Protein AF-A0A0R3I2B9-F1 (afdb_monomer_lite)

Foldseek 3Di:
DDDPPDPPPPDPPPQDADPVRARWDWDWDWDDDLPVGDIFIAIETEGPVCVVVDDPQFDKDFDAPPWDWADDDPDVVSPDHIYIYRGPDIDTDGGNVVVVVVSVVVPPPPDDDDDDDD

Radius of gyration: 21.89 Å; chains: 1; bounding box: 49×33×92 Å

Structure (mmCIF, N/CA/C/O backbone):
data_AF-A0A0R3I2B9-F1
#
_entry.id   AF-A0A0R3I2B9-F1
#
loop_
_atom_site.group_PDB
_atom_site.id
_atom_site.type_symbol
_atom_site.label_atom_id
_atom_site.label_alt_id
_atom_site.label_comp_id
_atom_site.label_asym_id
_atom_site.label_entity_id
_atom_site.label_seq_id
_atom_site.pdbx_PDB_ins_code
_atom_site.Cartn_x
_atom_site.Cartn_y
_atom_site.Cartn_z
_atom_site.occupancy
_atom_site.B_iso_or_equiv
_atom_site.auth_seq_id
_atom_site.auth_comp_id
_atom_site.auth_asym_id
_atom_site.auth_atom_id
_atom_site.pdbx_PDB_model_num
ATOM 1 N N . MET A 1 1 ? 4.656 -0.881 50.183 1.00 39.50 1 MET A N 1
ATOM 2 C CA . MET A 1 1 ? 6.055 -1.033 49.738 1.00 39.50 1 MET A CA 1
ATOM 3 C C . MET A 1 1 ? 5.982 -1.844 48.462 1.00 39.50 1 MET A C 1
ATOM 5 O O . MET A 1 1 ? 5.804 -3.053 48.526 1.00 39.50 1 MET A O 1
ATOM 9 N N . ASP A 1 2 ? 5.930 -1.152 47.329 1.00 46.00 2 ASP A N 1
ATOM 10 C CA . ASP A 1 2 ? 5.808 -1.765 46.009 1.00 46.00 2 ASP A CA 1
ATOM 11 C C . ASP A 1 2 ? 7.196 -2.189 45.526 1.00 46.00 2 ASP A C 1
ATOM 13 O O . ASP A 1 2 ? 8.130 -1.390 45.532 1.00 46.00 2 ASP A O 1
ATOM 17 N N . ASP A 1 3 ? 7.330 -3.464 45.169 1.00 47.16 3 ASP A N 1
ATOM 18 C CA . ASP A 1 3 ? 8.551 -4.055 44.624 1.00 47.16 3 ASP A CA 1
ATOM 19 C C . ASP A 1 3 ? 8.808 -3.509 43.201 1.00 47.16 3 ASP A C 1
ATOM 21 O O . ASP A 1 3 ? 8.015 -3.785 42.291 1.00 47.16 3 ASP A O 1
ATOM 25 N N . PRO A 1 4 ? 9.900 -2.752 42.972 1.00 54.03 4 PRO A N 1
ATOM 26 C CA . PRO A 1 4 ? 10.230 -2.171 41.670 1.00 54.03 4 PRO A CA 1
ATOM 27 C C . PRO A 1 4 ? 10.715 -3.207 40.637 1.00 54.03 4 PRO A C 1
ATOM 29 O O . PRO A 1 4 ? 10.997 -2.842 39.496 1.00 54.03 4 PRO A O 1
ATOM 32 N N . SER A 1 5 ? 10.805 -4.491 41.002 1.00 50.50 5 SER A N 1
ATOM 33 C CA . SER A 1 5 ? 11.398 -5.554 40.177 1.00 50.50 5 SER A CA 1
ATOM 34 C C . SER A 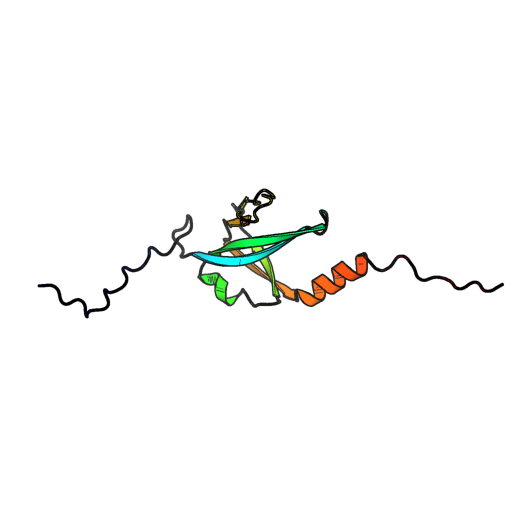1 5 ? 10.390 -6.314 39.314 1.00 50.50 5 SER A C 1
ATOM 36 O O . SER A 1 5 ? 10.784 -7.182 38.535 1.00 50.50 5 SER A O 1
ATOM 38 N N . ARG A 1 6 ? 9.086 -6.016 39.412 1.00 48.09 6 ARG A N 1
ATOM 39 C CA . ARG A 1 6 ? 8.088 -6.581 38.493 1.00 48.09 6 ARG A CA 1
ATOM 40 C C . ARG A 1 6 ? 8.037 -5.740 37.218 1.00 48.09 6 ARG A C 1
ATOM 42 O O . ARG A 1 6 ? 7.583 -4.598 37.282 1.00 48.09 6 ARG A O 1
ATOM 49 N N . PRO A 1 7 ? 8.402 -6.290 36.042 1.00 46.56 7 PRO A N 1
ATOM 50 C CA . PRO A 1 7 ? 8.105 -5.637 34.779 1.00 46.56 7 PRO A CA 1
ATOM 51 C C . PRO A 1 7 ? 6.587 -5.499 34.705 1.00 46.56 7 PRO A C 1
ATOM 53 O O . PRO A 1 7 ? 5.864 -6.495 34.598 1.00 46.56 7 PRO A O 1
ATOM 56 N N . GLY A 1 8 ? 6.091 -4.268 34.842 1.00 45.59 8 GLY A N 1
ATOM 57 C CA . GLY A 1 8 ? 4.675 -3.978 34.696 1.00 45.59 8 GLY A CA 1
ATOM 58 C C . GLY A 1 8 ? 4.214 -4.567 33.371 1.00 45.59 8 GLY A C 1
ATOM 59 O O . GLY A 1 8 ? 4.800 -4.272 32.327 1.00 45.59 8 GLY A O 1
ATOM 60 N N . LYS A 1 9 ? 3.203 -5.445 33.409 1.00 46.31 9 LYS A N 1
ATOM 61 C CA . LYS A 1 9 ? 2.555 -5.930 32.191 1.00 46.31 9 LYS A CA 1
ATOM 62 C C . LYS A 1 9 ? 2.184 -4.689 31.393 1.00 46.31 9 LYS A C 1
ATOM 64 O O . LYS A 1 9 ? 1.356 -3.899 31.848 1.00 46.31 9 LYS A O 1
ATOM 69 N N . ARG A 1 10 ? 2.854 -4.478 30.255 1.00 44.50 10 ARG A N 1
ATOM 70 C CA . ARG A 1 10 ? 2.521 -3.403 29.324 1.00 44.50 10 ARG A CA 1
ATOM 71 C C . ARG A 1 10 ? 1.012 -3.482 29.126 1.00 44.50 10 ARG A C 1
ATOM 73 O O . ARG A 1 10 ? 0.521 -4.525 28.692 1.00 44.50 10 ARG A O 1
ATOM 80 N N . LYS A 1 11 ? 0.282 -2.427 29.516 1.00 47.56 11 LYS A N 1
ATOM 81 C CA . LYS A 1 11 ? -1.132 -2.289 29.148 1.00 47.56 11 LYS A CA 1
ATOM 82 C C . LYS A 1 11 ? -1.198 -2.608 27.652 1.00 47.56 11 LYS A C 1
ATOM 84 O O . LYS A 1 11 ? -0.339 -2.076 26.941 1.00 47.56 11 LYS A O 1
ATOM 89 N N . PRO A 1 12 ? -2.100 -3.489 27.179 1.00 45.91 12 PRO A N 1
ATOM 90 C CA . PRO A 1 12 ? -2.245 -3.723 25.752 1.00 45.91 12 PRO A CA 1
ATOM 91 C C . PRO A 1 12 ? -2.466 -2.353 25.126 1.00 45.91 12 PRO A C 1
ATOM 93 O O . PRO A 1 12 ? -3.482 -1.712 25.395 1.00 45.91 12 PRO A O 1
ATOM 96 N N . GLY A 1 13 ? -1.447 -1.839 24.433 1.00 47.34 13 GLY A N 1
ATOM 97 C CA . GLY A 1 13 ? -1.547 -0.560 23.755 1.00 47.34 13 GLY A CA 1
ATOM 98 C C . GLY A 1 13 ? -2.770 -0.657 22.865 1.00 47.34 13 GLY A C 1
ATOM 99 O O . GLY A 1 13 ? -2.938 -1.679 22.198 1.00 47.34 13 GLY A O 1
ATOM 100 N N . LEU A 1 14 ? -3.648 0.342 22.943 1.00 47.28 14 LEU A N 1
ATOM 101 C CA . LEU A 1 14 ? -4.831 0.450 22.104 1.00 47.28 14 LEU A CA 1
ATOM 102 C C . LEU A 1 14 ? -4.387 0.174 20.662 1.00 47.28 14 LEU A C 1
ATOM 104 O O . LEU A 1 14 ? -3.687 0.997 20.071 1.00 47.28 14 LEU A O 1
ATOM 108 N N . ARG A 1 15 ? -4.686 -1.021 20.134 1.00 61.47 15 ARG A N 1
ATOM 109 C CA . ARG A 1 15 ? -4.398 -1.327 18.733 1.00 61.47 15 ARG A CA 1
ATOM 110 C C . ARG A 1 15 ? -5.211 -0.309 17.945 1.00 61.47 15 ARG A C 1
ATOM 112 O O . ARG A 1 15 ? -6.425 -0.240 18.139 1.00 61.47 15 ARG A O 1
ATOM 119 N N . ARG A 1 16 ? -4.545 0.539 17.152 1.00 77.44 16 ARG A N 1
ATOM 120 C CA . ARG A 1 16 ? -5.264 1.472 16.280 1.00 77.44 16 ARG A CA 1
ATOM 121 C C . ARG A 1 16 ? -6.173 0.626 15.395 1.00 77.44 16 ARG A C 1
ATOM 123 O O . ARG A 1 16 ? -5.757 -0.430 14.921 1.00 77.44 16 ARG A O 1
ATOM 130 N N . THR A 1 17 ? -7.413 1.061 15.252 1.00 80.44 17 THR A N 1
ATOM 131 C CA . THR A 1 17 ? -8.424 0.390 14.441 1.00 80.44 17 THR A CA 1
ATOM 132 C C . THR A 1 17 ? -8.949 1.357 13.391 1.00 80.44 17 THR A C 1
ATOM 134 O O . THR A 1 17 ? -8.903 2.573 13.596 1.00 80.44 17 THR A O 1
ATOM 137 N N . ASP A 1 18 ? -9.374 0.831 12.248 1.00 78.62 18 ASP A N 1
ATOM 138 C CA . ASP A 1 18 ? -10.061 1.617 11.226 1.00 78.62 18 ASP A CA 1
ATOM 139 C C . ASP A 1 18 ? -11.519 1.923 11.626 1.00 78.62 18 ASP A C 1
ATOM 141 O O . ASP A 1 18 ? -11.983 1.575 12.716 1.00 78.62 18 ASP A O 1
ATOM 145 N N . ALA A 1 19 ? -12.264 2.577 10.731 1.00 75.75 19 ALA A N 1
ATOM 146 C CA . ALA A 1 19 ? -13.677 2.893 10.945 1.00 75.75 19 ALA A CA 1
ATOM 147 C C . ALA A 1 19 ? -14.576 1.645 11.078 1.00 75.75 19 ALA A C 1
ATOM 149 O O . ALA A 1 19 ? -15.665 1.739 11.642 1.00 75.75 19 ALA A O 1
ATOM 150 N N . ALA A 1 20 ? -14.124 0.484 10.594 1.00 78.06 20 ALA A N 1
ATOM 151 C CA . ALA A 1 20 ? -14.806 -0.803 10.719 1.00 78.06 20 ALA A CA 1
ATOM 152 C C . ALA A 1 20 ? -14.374 -1.589 11.976 1.00 78.06 20 ALA A C 1
ATOM 154 O O . ALA A 1 20 ? -14.869 -2.692 12.215 1.00 78.06 20 ALA A O 1
ATOM 155 N N . GLY A 1 21 ? -13.471 -1.039 12.794 1.00 82.00 21 GLY A N 1
ATOM 156 C CA . GLY A 1 21 ? -12.944 -1.688 13.992 1.00 82.00 21 GLY A CA 1
ATOM 157 C C . GLY A 1 21 ? -11.852 -2.727 13.718 1.00 82.00 21 GLY A C 1
ATOM 158 O O . GLY A 1 21 ? -11.454 -3.438 14.645 1.00 82.00 21 GLY A O 1
ATOM 159 N N . GLN A 1 22 ? -11.346 -2.837 12.487 1.00 83.94 22 GLN A N 1
ATOM 160 C CA . GLN A 1 22 ? -10.254 -3.753 12.162 1.00 83.94 22 GLN A CA 1
ATOM 161 C C . GLN A 1 22 ? -8.915 -3.189 12.638 1.00 83.94 22 GLN A C 1
ATOM 163 O O . GLN A 1 22 ? -8.670 -1.993 12.479 1.00 83.94 22 GLN A O 1
ATOM 168 N N . PRO A 1 23 ? -8.020 -4.017 13.209 1.00 90.06 23 PRO A N 1
ATOM 169 C CA . PRO A 1 23 ? -6.678 -3.579 13.565 1.00 90.06 23 PRO A CA 1
ATOM 170 C C . PRO A 1 23 ? -5.932 -3.042 12.343 1.00 90.06 23 PRO A C 1
ATOM 172 O O . PRO A 1 23 ? -5.887 -3.702 11.307 1.00 90.06 23 PRO A O 1
ATOM 175 N N . ILE A 1 24 ? -5.311 -1.874 12.489 1.00 89.94 24 ILE A N 1
ATOM 176 C CA . ILE A 1 24 ? -4.452 -1.272 11.471 1.00 89.94 24 ILE A CA 1
ATOM 177 C C . ILE A 1 24 ? -3.005 -1.211 11.943 1.00 89.94 24 ILE A C 1
ATOM 179 O O . ILE A 1 24 ? -2.712 -1.038 13.132 1.00 89.94 24 ILE A O 1
ATOM 183 N N . VAL A 1 25 ? -2.096 -1.293 10.981 1.00 90.19 25 VAL A N 1
ATOM 184 C CA . VAL A 1 25 ? -0.665 -1.075 11.162 1.00 90.19 25 VAL A CA 1
ATOM 185 C C . VAL A 1 25 ? -0.182 0.081 10.300 1.00 90.19 25 VAL A C 1
ATOM 187 O O . VAL A 1 25 ? -0.718 0.351 9.227 1.00 90.19 25 VAL A O 1
ATOM 190 N N . GLU A 1 26 ? 0.856 0.766 10.770 1.00 89.50 26 GLU A N 1
ATOM 191 C CA . GLU A 1 26 ? 1.565 1.760 9.969 1.00 89.50 26 GLU A CA 1
ATOM 192 C C . GLU A 1 26 ? 2.717 1.092 9.224 1.00 89.50 26 GLU A C 1
ATOM 194 O O . GLU A 1 26 ? 3.635 0.554 9.847 1.00 89.50 26 GLU A O 1
ATOM 199 N N . VAL A 1 27 ? 2.699 1.174 7.896 1.00 88.19 27 VAL A N 1
ATOM 200 C CA . VAL A 1 27 ? 3.763 0.645 7.039 1.00 88.19 27 VAL A CA 1
ATOM 201 C C . VAL A 1 27 ? 4.467 1.800 6.327 1.00 88.19 27 VAL A C 1
ATOM 203 O O . VAL A 1 27 ? 3.794 2.653 5.743 1.00 88.19 27 VAL A O 1
ATOM 206 N N . PRO A 1 28 ? 5.811 1.876 6.365 1.00 86.62 28 PRO A N 1
ATOM 207 C CA . PRO A 1 28 ? 6.544 2.863 5.586 1.00 86.62 28 PRO A CA 1
ATOM 208 C C . PRO A 1 28 ? 6.415 2.550 4.093 1.00 86.62 28 PRO A C 1
ATOM 210 O O . PRO A 1 28 ? 6.671 1.429 3.660 1.00 86.62 28 PRO A O 1
ATOM 213 N N . ILE A 1 29 ? 6.054 3.558 3.306 1.00 83.88 29 ILE A N 1
ATOM 214 C CA . ILE A 1 29 ? 5.951 3.462 1.849 1.00 83.88 29 ILE A CA 1
ATOM 215 C C . ILE A 1 29 ? 6.653 4.653 1.189 1.00 83.88 29 ILE A C 1
ATOM 217 O O . ILE A 1 29 ? 6.919 5.681 1.819 1.00 83.88 29 ILE A O 1
ATOM 221 N N . THR A 1 30 ? 6.928 4.523 -0.104 1.00 82.31 30 THR A N 1
ATOM 222 C CA . THR A 1 30 ? 7.423 5.623 -0.936 1.00 82.31 30 THR A CA 1
ATOM 223 C C . THR A 1 30 ? 6.341 5.990 -1.937 1.00 82.31 30 THR A C 1
ATOM 225 O O . THR A 1 30 ? 5.892 5.137 -2.698 1.00 82.31 30 THR A O 1
ATOM 228 N N . LEU A 1 31 ? 5.940 7.260 -1.953 1.00 79.38 31 LEU A N 1
ATOM 229 C CA . LEU A 1 31 ? 5.094 7.805 -3.011 1.00 79.38 31 LEU A CA 1
ATOM 230 C C . LEU A 1 31 ? 5.992 8.375 -4.104 1.00 79.38 31 LEU A C 1
ATOM 232 O O . LEU A 1 31 ? 6.957 9.079 -3.807 1.00 79.38 31 LEU A O 1
ATOM 236 N N . SER A 1 32 ? 5.669 8.084 -5.360 1.00 75.75 32 SER A N 1
ATOM 237 C CA . SER A 1 32 ? 6.343 8.650 -6.524 1.00 75.75 32 SER A CA 1
ATOM 238 C C . SER A 1 32 ? 5.305 9.212 -7.485 1.00 75.75 32 SER A C 1
ATOM 240 O O . SER A 1 32 ? 4.322 8.540 -7.792 1.00 75.75 32 SER A O 1
ATOM 242 N N . SER A 1 33 ? 5.524 10.440 -7.955 1.00 71.94 33 SER A N 1
ATOM 243 C CA . SER A 1 33 ? 4.759 11.024 -9.053 1.00 71.94 33 SER A CA 1
ATOM 244 C C . SER A 1 33 ? 5.664 11.149 -10.276 1.00 71.94 33 SER A C 1
ATOM 246 O O . SER A 1 33 ? 6.504 12.050 -10.308 1.00 71.94 33 SER A O 1
ATOM 248 N N . PRO A 1 34 ? 5.514 10.286 -11.295 1.00 67.94 34 PRO A N 1
ATOM 249 C CA . PRO A 1 34 ? 6.320 10.381 -12.510 1.00 67.94 34 PRO A CA 1
ATOM 250 C C . PRO A 1 34 ? 5.990 11.638 -13.326 1.00 67.94 34 PRO A C 1
ATOM 252 O O . PRO A 1 34 ? 6.859 12.169 -14.004 1.00 67.94 34 PRO A O 1
ATOM 255 N N . ILE A 1 35 ? 4.758 12.150 -13.222 1.00 73.69 35 ILE A N 1
ATOM 256 C CA . ILE A 1 35 ? 4.319 13.367 -13.924 1.00 73.69 35 ILE A CA 1
ATOM 257 C C . ILE A 1 35 ? 4.966 14.611 -13.311 1.00 73.69 35 ILE A C 1
ATOM 259 O O . ILE A 1 35 ? 5.378 15.518 -14.026 1.00 73.69 35 ILE A O 1
ATOM 263 N N . LEU A 1 36 ? 5.055 14.656 -11.980 1.00 73.50 36 LEU A N 1
ATOM 264 C CA . LEU A 1 36 ? 5.602 15.801 -11.251 1.00 73.50 36 LEU A CA 1
ATOM 265 C C . LEU A 1 36 ? 7.087 15.628 -10.890 1.00 73.50 36 LEU A C 1
ATOM 267 O O . LEU A 1 36 ? 7.675 16.525 -10.295 1.00 73.50 36 LEU A O 1
ATOM 271 N N . GLY A 1 37 ? 7.686 14.481 -11.220 1.00 73.25 37 GLY A N 1
ATOM 272 C CA . GLY A 1 37 ? 9.108 14.201 -11.030 1.00 73.25 37 GLY A CA 1
ATOM 273 C C . GLY A 1 37 ? 9.576 14.149 -9.573 1.00 73.25 37 GLY A C 1
ATOM 274 O O . GLY A 1 37 ? 10.746 14.420 -9.316 1.00 73.25 37 GLY A O 1
ATOM 275 N N . TRP A 1 38 ? 8.703 13.824 -8.613 1.00 72.75 38 TRP A N 1
ATOM 276 C CA . TRP A 1 38 ? 9.069 13.782 -7.191 1.00 72.75 38 TRP A CA 1
ATOM 277 C C . TRP A 1 38 ? 8.832 12.420 -6.542 1.00 72.75 38 TRP A C 1
ATOM 279 O O . TRP A 1 38 ? 7.989 11.623 -6.961 1.00 72.75 38 TRP A O 1
ATOM 289 N N . THR A 1 39 ? 9.579 12.184 -5.465 1.00 77.31 39 THR A N 1
ATOM 290 C CA . THR A 1 39 ? 9.414 11.050 -4.553 1.00 77.31 39 THR A CA 1
ATOM 291 C C . THR A 1 39 ? 9.370 11.551 -3.118 1.00 77.31 39 THR A C 1
ATOM 293 O O . THR A 1 39 ? 10.213 12.365 -2.740 1.00 77.31 39 THR A O 1
ATOM 296 N N . ALA A 1 40 ? 8.435 11.059 -2.307 1.00 77.31 40 ALA A N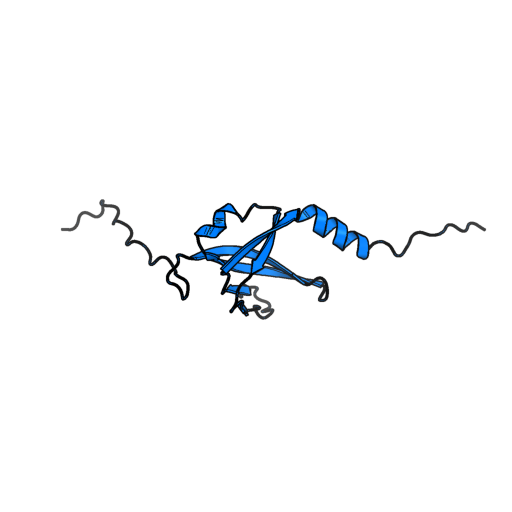 1
ATOM 297 C CA . ALA A 1 40 ? 8.353 11.409 -0.892 1.00 77.31 40 ALA A CA 1
ATOM 298 C C . ALA A 1 40 ? 8.214 10.169 -0.014 1.00 77.31 40 ALA A C 1
ATOM 300 O O . ALA A 1 40 ? 7.578 9.176 -0.382 1.00 77.31 40 ALA A O 1
ATOM 301 N N . ARG A 1 41 ? 8.785 10.265 1.189 1.00 82.19 41 ARG A N 1
ATOM 302 C CA . ARG A 1 41 ? 8.531 9.297 2.252 1.00 82.19 41 ARG A CA 1
ATOM 303 C C . ARG A 1 41 ? 7.102 9.465 2.741 1.00 82.19 41 ARG A C 1
ATOM 305 O O . ARG A 1 41 ? 6.644 10.583 2.989 1.00 82.19 41 ARG A O 1
ATOM 312 N N . ALA A 1 42 ? 6.428 8.344 2.913 1.00 85.50 42 ALA A N 1
ATOM 313 C CA . ALA A 1 42 ? 5.072 8.306 3.404 1.00 85.50 42 ALA A CA 1
ATOM 314 C C . ALA A 1 42 ? 4.869 7.111 4.337 1.00 85.50 42 ALA A C 1
ATOM 316 O O . ALA A 1 42 ? 5.721 6.228 4.475 1.00 85.50 42 ALA A O 1
ATOM 317 N N . LYS A 1 43 ? 3.719 7.094 4.995 1.00 89.12 43 LYS A N 1
ATOM 318 C CA . LYS A 1 43 ? 3.224 5.944 5.744 1.00 89.12 43 LYS A CA 1
ATOM 319 C C . LYS A 1 43 ? 1.836 5.587 5.246 1.00 89.12 43 LYS A C 1
ATOM 321 O O . LYS A 1 43 ? 1.048 6.484 4.958 1.00 89.12 43 LYS A O 1
ATOM 326 N N . ALA A 1 44 ? 1.531 4.302 5.192 1.00 89.81 44 ALA A N 1
ATOM 327 C CA . ALA A 1 44 ? 0.190 3.804 4.942 1.00 89.81 44 ALA A CA 1
ATOM 328 C C . ALA A 1 44 ? -0.375 3.169 6.212 1.00 89.81 44 ALA A C 1
ATOM 330 O O . ALA A 1 44 ? 0.314 2.395 6.875 1.00 89.81 44 ALA A O 1
ATOM 331 N N . GLU A 1 45 ? -1.617 3.506 6.544 1.00 91.75 45 GLU A N 1
ATOM 332 C CA . GLU A 1 45 ? -2.411 2.805 7.551 1.00 91.75 45 GLU A CA 1
ATOM 333 C C . GLU A 1 45 ? -3.153 1.662 6.851 1.00 91.75 45 GLU A C 1
ATOM 335 O O . GLU A 1 45 ? -4.074 1.904 6.069 1.00 91.75 45 GLU A O 1
ATOM 340 N N . ILE A 1 46 ? -2.699 0.430 7.087 1.00 90.38 46 ILE A N 1
ATOM 341 C CA . ILE A 1 46 ? -3.151 -0.772 6.374 1.00 90.38 46 ILE A CA 1
ATOM 342 C C . ILE A 1 46 ? -3.786 -1.737 7.379 1.00 90.38 46 ILE A C 1
ATOM 344 O O . ILE A 1 46 ? -3.206 -1.939 8.451 1.00 90.38 46 ILE A O 1
ATOM 348 N N . PRO A 1 47 ? -4.939 -2.356 7.068 1.00 91.25 47 PRO A N 1
ATOM 349 C CA . PRO A 1 47 ? -5.485 -3.427 7.893 1.00 91.25 47 PRO A CA 1
ATOM 350 C C . PRO A 1 47 ? -4.477 -4.568 8.084 1.00 91.25 47 PRO A C 1
ATOM 352 O O . PRO A 1 47 ? -3.846 -5.022 7.129 1.00 91.25 47 PRO A O 1
ATOM 355 N N . ASP A 1 48 ? -4.354 -5.060 9.318 1.00 89.94 48 ASP A N 1
ATOM 356 C CA . ASP A 1 48 ? -3.383 -6.090 9.739 1.00 89.94 48 ASP A CA 1
ATOM 357 C C . ASP A 1 48 ? -3.477 -7.364 8.871 1.00 89.94 48 ASP A C 1
ATOM 359 O O . ASP A 1 48 ? -2.481 -8.032 8.604 1.00 89.94 48 ASP A O 1
ATOM 363 N N . ALA A 1 49 ? -4.675 -7.647 8.343 1.00 89.69 49 ALA A N 1
ATOM 364 C CA . ALA A 1 49 ? -4.949 -8.765 7.442 1.00 89.69 49 ALA A CA 1
ATOM 365 C C . ALA A 1 49 ? -4.122 -8.749 6.142 1.00 89.69 49 ALA A C 1
ATOM 367 O O . ALA A 1 49 ? -3.853 -9.818 5.601 1.00 89.69 49 ALA A O 1
ATOM 368 N N . PHE A 1 50 ? -3.697 -7.575 5.663 1.00 90.19 50 PHE A N 1
ATOM 369 C CA . PHE A 1 50 ? -2.982 -7.426 4.389 1.00 90.19 50 PHE A CA 1
ATOM 370 C C . PHE A 1 50 ? -1.461 -7.306 4.538 1.00 90.19 50 PHE A C 1
ATOM 372 O O . PHE A 1 50 ? -0.753 -7.143 3.547 1.00 90.19 50 PHE A O 1
ATOM 379 N N . ILE A 1 51 ? -0.909 -7.374 5.756 1.00 87.75 51 ILE A N 1
ATOM 380 C CA . ILE A 1 51 ? 0.545 -7.221 5.955 1.00 87.75 51 ILE A CA 1
ATOM 381 C C . ILE A 1 51 ? 1.331 -8.297 5.209 1.00 87.75 51 ILE A C 1
ATOM 383 O O . ILE A 1 51 ? 2.396 -8.010 4.669 1.00 87.75 51 ILE A O 1
ATOM 387 N N . ALA A 1 52 ? 0.811 -9.526 5.166 1.00 87.00 52 ALA A N 1
ATOM 388 C CA . ALA A 1 52 ? 1.462 -10.636 4.478 1.00 87.00 52 ALA A CA 1
ATOM 389 C C . ALA A 1 52 ? 1.602 -10.400 2.961 1.00 87.00 52 ALA A C 1
ATOM 391 O O . ALA A 1 52 ? 2.509 -10.955 2.343 1.00 87.00 52 ALA A O 1
ATOM 392 N N . ASP A 1 53 ? 0.759 -9.539 2.383 1.00 87.62 53 ASP A N 1
ATOM 393 C CA . ASP A 1 53 ? 0.784 -9.186 0.961 1.00 87.62 53 ASP A CA 1
ATOM 394 C C . ASP A 1 53 ? 1.833 -8.104 0.644 1.00 87.62 53 ASP A C 1
ATOM 396 O O . ASP A 1 53 ? 2.193 -7.880 -0.516 1.00 87.62 53 ASP A O 1
ATOM 400 N N . LEU A 1 54 ? 2.374 -7.442 1.674 1.00 86.75 54 LEU A N 1
ATOM 401 C CA . LEU A 1 54 ? 3.391 -6.401 1.549 1.00 86.75 54 LEU A CA 1
ATOM 402 C C . LEU A 1 54 ? 4.786 -7.020 1.512 1.00 86.75 54 LEU A C 1
ATOM 404 O O . LEU A 1 54 ? 5.518 -7.066 2.501 1.00 86.75 54 LEU A O 1
ATOM 408 N N . VAL A 1 55 ? 5.171 -7.477 0.327 1.00 86.12 55 VAL A N 1
ATOM 409 C CA . VAL A 1 55 ? 6.502 -8.037 0.090 1.00 86.12 55 VAL A CA 1
ATOM 410 C C . VAL A 1 55 ? 7.471 -6.922 -0.329 1.00 86.12 55 VAL A C 1
ATOM 412 O O . VAL A 1 55 ? 7.228 -6.252 -1.337 1.00 86.12 55 VAL A O 1
ATOM 415 N N . PRO A 1 56 ? 8.596 -6.718 0.386 1.00 83.25 56 PRO A N 1
ATOM 416 C CA . PRO A 1 56 ? 9.613 -5.752 -0.019 1.00 83.25 56 PRO A CA 1
ATOM 417 C C . PRO A 1 56 ? 10.066 -5.963 -1.469 1.00 83.25 56 PRO A C 1
ATOM 419 O O . PRO A 1 56 ? 10.334 -7.085 -1.891 1.00 83.25 56 PRO A O 1
ATOM 422 N N . GLY A 1 57 ? 10.153 -4.875 -2.236 1.00 79.81 57 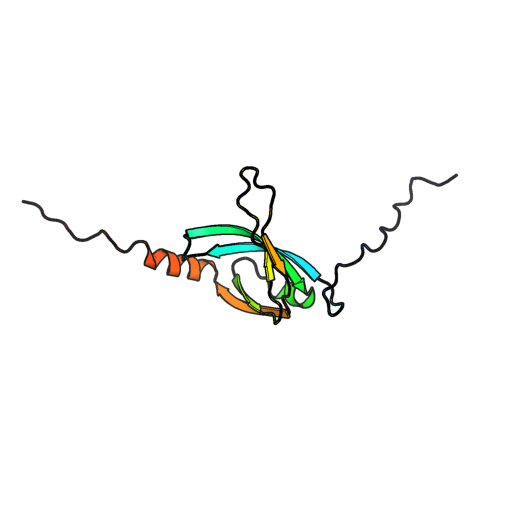GLY A N 1
ATOM 423 C CA . GLY A 1 57 ? 10.532 -4.914 -3.654 1.00 79.81 57 GLY A CA 1
ATOM 424 C C . GLY A 1 57 ? 9.386 -5.226 -4.623 1.00 79.81 57 GLY A C 1
ATOM 425 O O . GLY A 1 57 ? 9.581 -5.133 -5.835 1.00 79.81 57 GLY A O 1
ATOM 426 N N . ARG A 1 58 ? 8.178 -5.532 -4.135 1.00 84.56 58 ARG A N 1
ATOM 427 C CA . ARG A 1 58 ? 6.983 -5.636 -4.981 1.00 84.56 58 ARG A CA 1
ATOM 428 C C . ARG A 1 58 ? 6.289 -4.293 -5.134 1.00 84.56 58 ARG A C 1
ATOM 430 O O . ARG A 1 58 ? 6.271 -3.473 -4.218 1.00 84.56 58 ARG A O 1
ATOM 437 N N . LEU A 1 59 ? 5.684 -4.104 -6.301 1.00 83.44 59 LEU A N 1
ATOM 438 C CA . LEU A 1 59 ? 4.722 -3.040 -6.511 1.00 83.44 59 LEU A CA 1
ATOM 439 C C . LEU A 1 59 ? 3.349 -3.537 -6.059 1.00 83.44 59 LEU A C 1
ATOM 441 O O . LEU A 1 59 ? 2.926 -4.642 -6.420 1.00 83.44 59 LEU A O 1
ATOM 445 N N . VAL A 1 60 ? 2.676 -2.716 -5.263 1.00 88.19 60 VAL A N 1
ATOM 446 C CA . VAL A 1 60 ? 1.335 -2.993 -4.756 1.00 88.19 60 VAL A CA 1
ATOM 447 C C . VAL A 1 60 ? 0.395 -1.861 -5.134 1.00 88.19 60 VAL A C 1
ATOM 449 O O . VAL A 1 60 ? 0.781 -0.692 -5.142 1.00 88.19 60 VAL A O 1
ATOM 452 N N . GLU A 1 61 ? -0.836 -2.226 -5.449 1.00 89.81 61 GLU A N 1
ATOM 453 C CA . GLU A 1 61 ? -1.962 -1.323 -5.591 1.00 89.81 61 GLU A CA 1
ATOM 454 C C . GLU A 1 61 ? -2.736 -1.295 -4.273 1.00 89.81 61 GLU A C 1
ATOM 456 O O . GLU A 1 61 ? -3.065 -2.341 -3.709 1.00 89.81 61 GLU A O 1
ATOM 461 N N . PHE A 1 62 ? -3.014 -0.087 -3.787 1.00 91.31 62 PHE A N 1
ATOM 462 C CA . PHE A 1 62 ? -3.880 0.142 -2.638 1.00 91.31 62 PHE A CA 1
ATOM 463 C C . PHE A 1 62 ? -5.249 0.607 -3.124 1.00 91.31 6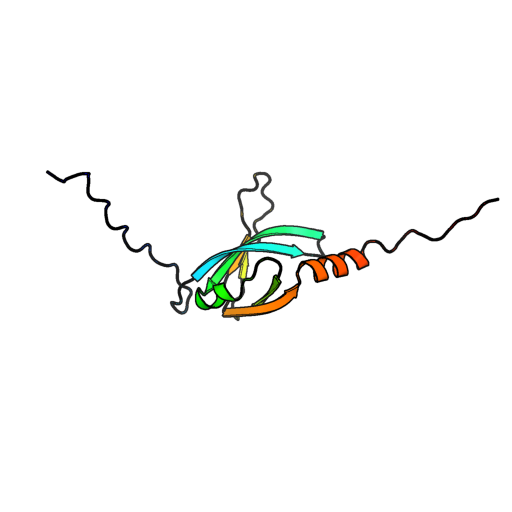2 PHE A C 1
ATOM 465 O O . PHE A 1 62 ? -5.340 1.594 -3.853 1.00 91.31 62 PHE A O 1
ATOM 472 N N . SER A 1 63 ? -6.308 -0.064 -2.680 1.00 91.44 63 SER A N 1
ATOM 473 C CA . SER A 1 63 ? -7.693 0.286 -3.006 1.00 91.44 63 SER A CA 1
ATOM 474 C C . SER A 1 63 ? -8.483 0.646 -1.751 1.00 91.44 63 SER A C 1
ATOM 476 O O . SER A 1 63 ? -8.240 0.088 -0.679 1.00 91.44 63 SER A O 1
ATOM 478 N N . GLY A 1 64 ? -9.455 1.544 -1.889 1.00 89.19 64 GLY A N 1
ATOM 479 C CA . GLY A 1 64 ? -10.333 1.977 -0.806 1.00 89.19 64 GLY A CA 1
ATOM 480 C C . GLY A 1 64 ? -11.458 2.865 -1.320 1.00 89.19 64 GLY A C 1
ATOM 481 O O . GLY A 1 64 ? -11.236 3.648 -2.240 1.00 89.19 64 GLY A O 1
ATOM 482 N N . ALA A 1 65 ? -12.656 2.748 -0.739 1.00 82.56 65 ALA A N 1
ATOM 483 C CA . ALA A 1 65 ? -13.774 3.640 -1.069 1.00 82.56 65 ALA A CA 1
ATOM 484 C C . ALA A 1 65 ? -13.518 5.077 -0.578 1.00 82.56 65 ALA A C 1
ATOM 486 O O . ALA A 1 65 ? -13.846 6.032 -1.272 1.00 82.56 65 ALA A O 1
ATOM 487 N N . ASP A 1 66 ? -12.845 5.203 0.569 1.00 85.62 66 ASP A N 1
ATOM 488 C CA . ASP A 1 66 ? -12.495 6.473 1.211 1.00 85.62 66 ASP A CA 1
ATOM 489 C C . ASP A 1 66 ? -10.970 6.650 1.273 1.00 85.62 66 ASP A C 1
ATOM 491 O O . ASP A 1 66 ? -10.401 6.998 2.312 1.00 85.62 66 ASP A O 1
ATOM 495 N N . LEU A 1 67 ? -10.277 6.340 0.170 1.00 88.75 67 LEU A N 1
ATOM 496 C CA . LEU A 1 67 ? -8.824 6.460 0.109 1.00 88.75 67 LEU A CA 1
ATOM 497 C C . LEU A 1 67 ? -8.419 7.939 0.196 1.00 88.75 67 LEU A C 1
ATOM 499 O O . LEU A 1 67 ? -8.732 8.739 -0.686 1.00 88.75 67 LEU A O 1
ATOM 503 N N . VAL A 1 68 ? -7.687 8.299 1.249 1.00 88.12 68 VAL A N 1
ATOM 504 C CA . VAL A 1 68 ? -7.221 9.672 1.477 1.00 88.12 68 VAL A CA 1
ATOM 505 C C . VAL A 1 68 ? -5.703 9.687 1.556 1.00 88.12 68 VAL A C 1
ATOM 507 O O . VAL A 1 68 ? -5.102 8.990 2.376 1.00 88.12 68 VAL A O 1
ATOM 510 N N . VAL A 1 69 ? -5.086 10.522 0.719 1.00 85.50 69 VAL A N 1
ATOM 511 C CA . VAL A 1 69 ? -3.653 10.825 0.769 1.00 85.50 69 VAL A CA 1
ATOM 512 C C . VAL A 1 69 ? -3.488 12.234 1.318 1.00 85.50 69 VAL A C 1
ATOM 514 O O . VAL A 1 69 ? -3.832 13.216 0.662 1.00 85.50 69 VAL A O 1
ATOM 517 N N . THR A 1 70 ? -2.910 12.344 2.505 1.00 85.06 70 THR A N 1
ATOM 518 C CA . THR A 1 70 ? -2.442 13.622 3.034 1.00 85.06 70 THR A CA 1
ATOM 519 C C . THR A 1 70 ? -1.004 13.810 2.590 1.00 85.06 70 THR A C 1
ATOM 521 O O . THR A 1 70 ? -0.105 13.122 3.079 1.00 85.06 70 THR A O 1
ATOM 524 N N . LEU A 1 71 ? -0.780 14.738 1.664 1.00 75.38 71 LEU A N 1
ATOM 525 C CA . LEU A 1 71 ? 0.566 15.141 1.280 1.00 75.38 71 LEU A CA 1
ATOM 526 C C . LEU A 1 71 ? 1.104 16.103 2.333 1.00 75.38 71 LEU A C 1
ATOM 528 O O . LEU A 1 71 ? 0.532 17.165 2.577 1.00 75.38 71 LEU A O 1
ATOM 532 N N . ALA A 1 72 ? 2.204 15.713 2.967 1.00 73.25 72 ALA A N 1
ATOM 533 C CA . ALA A 1 72 ? 2.987 16.640 3.759 1.00 73.25 72 ALA A CA 1
ATOM 534 C C . ALA A 1 72 ? 3.427 17.798 2.854 1.00 73.25 72 ALA A C 1
ATOM 536 O O . ALA A 1 72 ? 3.986 17.567 1.779 1.00 73.25 72 ALA A O 1
ATOM 537 N N . GLY A 1 73 ? 3.152 19.038 3.268 1.00 59.16 73 GLY A N 1
ATOM 538 C CA . GLY A 1 73 ? 3.750 20.199 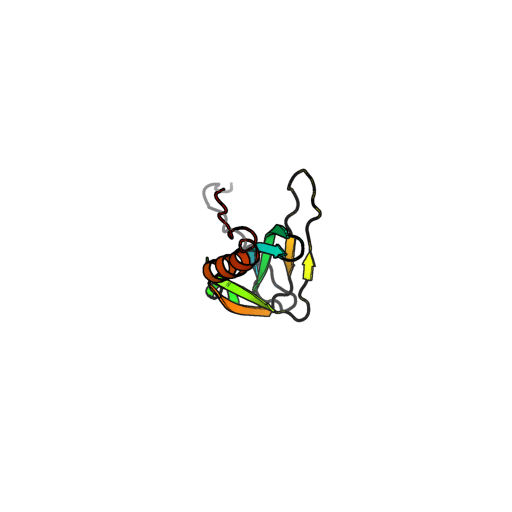2.617 1.00 59.16 73 GLY A CA 1
ATOM 539 C C . GLY A 1 73 ? 5.270 20.062 2.654 1.00 59.16 73 GLY A C 1
ATOM 540 O O . GLY A 1 73 ? 5.811 19.495 3.600 1.00 59.16 73 GLY A O 1
ATOM 541 N N . ALA A 1 74 ? 5.961 20.551 1.626 1.00 53.84 74 ALA A N 1
ATOM 542 C CA . ALA A 1 74 ? 7.418 20.586 1.606 1.00 53.84 74 ALA A CA 1
ATOM 543 C C . ALA A 1 74 ? 7.918 21.583 2.665 1.00 53.84 74 ALA A C 1
ATOM 545 O O . ALA A 1 74 ? 8.269 22.717 2.346 1.00 53.84 74 ALA A O 1
ATOM 546 N N . ASP A 1 75 ? 7.884 21.202 3.942 1.00 48.47 75 ASP A N 1
ATOM 547 C CA . ASP A 1 75 ? 8.547 21.979 4.973 1.00 48.47 75 ASP A CA 1
ATOM 548 C C . ASP A 1 75 ? 10.070 21.770 4.818 1.00 48.47 75 ASP A C 1
ATOM 550 O O . ASP A 1 75 ? 10.529 20.638 4.624 1.00 48.47 75 ASP A O 1
ATOM 554 N N . PRO A 1 76 ? 10.875 22.844 4.855 1.00 45.47 76 PRO A N 1
ATOM 555 C CA . PRO A 1 76 ? 12.323 22.765 4.653 1.00 45.47 76 PRO A CA 1
ATOM 556 C C . PRO A 1 76 ? 13.071 22.068 5.805 1.00 45.47 76 PRO A C 1
ATOM 558 O O . PRO A 1 76 ? 14.289 21.914 5.735 1.00 45.47 76 PRO A O 1
ATOM 561 N N . TYR A 1 77 ? 12.366 21.638 6.853 1.00 46.59 77 TYR A N 1
ATOM 562 C CA . TYR A 1 77 ? 12.897 20.945 8.024 1.00 46.59 77 TYR A CA 1
ATOM 563 C C . TYR A 1 77 ? 12.623 19.428 7.991 1.00 46.59 77 TYR A C 1
ATOM 565 O O . TYR A 1 77 ? 13.069 18.710 8.887 1.00 46.59 77 TYR A O 1
ATOM 573 N N . GLY A 1 78 ? 11.936 18.923 6.956 1.00 50.50 78 GLY A N 1
ATOM 574 C CA . GLY A 1 78 ? 11.686 17.498 6.727 1.00 50.50 78 GLY A CA 1
ATOM 575 C C . GLY A 1 78 ? 10.809 16.828 7.789 1.00 50.50 78 GLY A C 1
ATOM 576 O O . GLY A 1 78 ? 10.876 15.607 7.947 1.00 50.50 78 GLY A O 1
ATOM 577 N N . GLY A 1 79 ? 10.031 17.607 8.548 1.00 56.12 79 GLY A N 1
ATOM 578 C CA . GLY A 1 79 ? 9.305 17.119 9.724 1.00 56.12 79 GLY A CA 1
ATOM 579 C C . GLY A 1 79 ? 7.992 16.406 9.405 1.00 56.12 79 GLY A C 1
ATOM 580 O O . GLY A 1 79 ? 7.513 15.599 10.205 1.00 56.12 79 GLY A O 1
ATOM 581 N N . THR A 1 80 ? 7.400 16.679 8.245 1.00 63.41 80 THR A N 1
ATOM 582 C CA . THR A 1 80 ? 6.081 16.162 7.877 1.00 63.41 80 THR A CA 1
ATOM 583 C C . THR A 1 80 ? 6.176 14.952 6.937 1.00 63.41 80 THR A C 1
ATOM 585 O O . THR A 1 80 ? 6.830 14.973 5.898 1.00 63.41 80 THR A O 1
ATOM 588 N N . VAL A 1 81 ? 5.523 13.848 7.323 1.00 75.88 81 VAL A N 1
ATOM 589 C CA . VAL A 1 81 ? 5.468 12.595 6.550 1.00 75.88 81 VAL A CA 1
ATOM 590 C C . VAL A 1 81 ? 4.081 12.459 5.935 1.00 75.88 81 VAL A C 1
ATOM 592 O O . VAL A 1 81 ? 3.080 12.545 6.648 1.00 75.88 81 VAL A O 1
ATOM 595 N N . SER A 1 82 ? 4.015 12.235 4.621 1.00 84.56 82 SER A N 1
ATOM 596 C CA . SER A 1 82 ? 2.733 12.029 3.938 1.00 84.56 82 SER A CA 1
ATOM 597 C C . SER A 1 82 ? 2.052 10.760 4.456 1.00 84.56 82 SER A C 1
ATOM 599 O O . SER A 1 82 ? 2.721 9.783 4.798 1.00 84.56 82 SER A O 1
ATOM 601 N N . THR A 1 83 ? 0.726 10.753 4.532 1.00 87.00 83 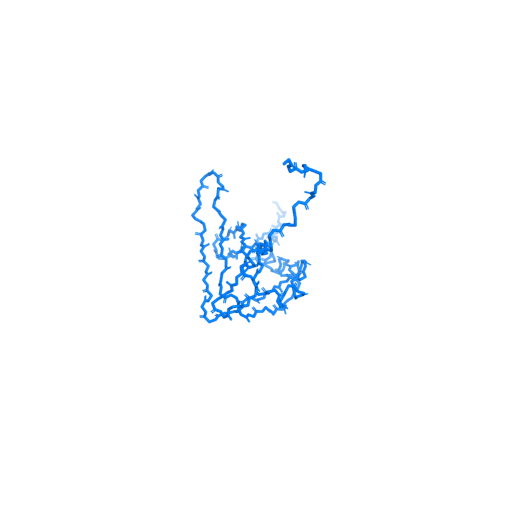THR A N 1
ATOM 602 C CA . THR A 1 83 ? -0.040 9.618 5.072 1.00 87.00 83 THR A CA 1
ATOM 603 C C . THR A 1 83 ? -1.112 9.153 4.102 1.00 87.00 83 THR A C 1
ATOM 605 O O . THR A 1 83 ? -1.861 9.965 3.573 1.00 87.00 83 THR A O 1
ATOM 608 N N . LEU A 1 84 ? -1.187 7.840 3.890 1.00 90.56 84 LEU A N 1
ATOM 609 C CA . LEU A 1 84 ? -2.245 7.157 3.153 1.00 90.56 84 LEU A CA 1
ATOM 610 C C . LEU A 1 84 ? -3.175 6.455 4.148 1.00 90.56 84 LEU A C 1
ATOM 612 O O . LEU A 1 84 ? -2.705 5.711 5.013 1.00 90.56 84 LEU A O 1
ATOM 616 N N . ARG A 1 85 ? -4.482 6.692 4.031 1.00 90.75 85 ARG A N 1
ATOM 617 C CA . ARG A 1 85 ? -5.533 6.106 4.878 1.00 90.75 85 ARG A CA 1
ATOM 618 C C . ARG A 1 85 ? -6.703 5.599 4.042 1.00 90.75 85 ARG A C 1
ATOM 620 O O . ARG A 1 85 ? -6.829 5.963 2.877 1.00 90.75 85 ARG A O 1
ATOM 627 N N . GLY A 1 86 ? -7.566 4.795 4.666 1.00 89.81 86 GLY A N 1
ATOM 628 C CA . GLY A 1 86 ? -8.773 4.256 4.028 1.00 89.81 86 GLY A CA 1
ATOM 629 C C . GLY A 1 86 ? -8.510 3.043 3.136 1.00 89.81 86 GLY A C 1
ATOM 630 O O . GLY A 1 86 ? -9.332 2.727 2.283 1.00 89.81 86 GLY A O 1
ATOM 631 N N . VAL A 1 87 ? -7.363 2.376 3.308 1.00 91.31 87 VAL A N 1
ATOM 632 C CA . VAL A 1 87 ? -7.020 1.158 2.568 1.00 91.31 87 VAL A CA 1
ATOM 633 C C . VAL A 1 87 ? -7.958 0.029 2.996 1.00 91.31 87 VAL A C 1
ATOM 635 O O . VAL A 1 87 ? -7.984 -0.342 4.166 1.00 91.31 87 VAL A O 1
ATOM 638 N N . THR A 1 88 ? -8.693 -0.541 2.045 1.00 91.12 88 THR A N 1
ATOM 639 C CA . THR A 1 88 ? -9.552 -1.722 2.245 1.00 91.12 88 THR A CA 1
ATOM 640 C C . THR A 1 88 ? -9.131 -2.915 1.387 1.00 91.12 88 THR A C 1
ATOM 642 O O . THR A 1 88 ? -9.699 -3.996 1.524 1.00 91.12 88 THR A O 1
ATOM 645 N N . GLY A 1 89 ? -8.130 -2.739 0.521 1.00 91.00 89 GLY A N 1
ATOM 646 C CA . GLY A 1 89 ? -7.543 -3.812 -0.271 1.00 91.00 89 GLY A CA 1
ATOM 647 C C . GLY A 1 89 ? -6.104 -3.514 -0.681 1.00 91.00 89 GLY A C 1
ATOM 648 O O . GLY A 1 89 ? -5.716 -2.354 -0.853 1.00 91.00 89 GLY A O 1
ATOM 649 N N . VAL A 1 90 ? -5.327 -4.585 -0.822 1.00 91.88 90 VAL A N 1
ATOM 650 C CA . VAL A 1 90 ? -3.941 -4.586 -1.298 1.00 91.88 90 VAL A CA 1
ATOM 651 C C . VAL A 1 90 ? -3.826 -5.650 -2.383 1.00 91.88 90 VAL A C 1
ATOM 653 O O . VAL A 1 90 ? -4.221 -6.794 -2.165 1.00 91.88 90 VAL A O 1
ATOM 656 N N . ALA A 1 91 ? -3.282 -5.294 -3.544 1.00 90.44 91 ALA A N 1
ATOM 657 C CA . ALA A 1 91 ? -3.019 -6.242 -4.623 1.00 90.44 91 ALA A CA 1
ATOM 658 C C . ALA A 1 91 ? -1.581 -6.096 -5.121 1.00 90.44 91 ALA A C 1
ATOM 660 O O . ALA A 1 91 ? -1.120 -4.988 -5.378 1.00 90.44 91 ALA A O 1
ATOM 661 N N . SER A 1 92 ? -0.852 -7.201 -5.289 1.00 87.94 92 SER A N 1
ATOM 662 C CA . SER A 1 92 ? 0.456 -7.145 -5.950 1.00 87.94 92 SER A CA 1
ATOM 663 C C . SER A 1 92 ? 0.268 -7.012 -7.458 1.00 87.94 92 SER A C 1
ATOM 665 O O . SER A 1 92 ? -0.393 -7.843 -8.078 1.00 87.94 92 SER A O 1
ATOM 667 N N . ILE A 1 93 ? 0.880 -5.986 -8.046 1.00 88.00 93 ILE A N 1
ATOM 668 C CA . ILE A 1 93 ? 0.748 -5.668 -9.476 1.00 88.00 93 ILE A CA 1
ATOM 669 C C . ILE A 1 93 ? 2.055 -5.840 -10.255 1.00 88.00 93 ILE A C 1
ATOM 671 O O . ILE A 1 93 ? 2.084 -5.661 -11.469 1.00 88.00 93 ILE A O 1
ATOM 675 N N . GLY A 1 94 ? 3.148 -6.218 -9.586 1.00 84.81 94 GLY A N 1
ATOM 676 C CA . GLY A 1 94 ? 4.400 -6.527 -10.269 1.00 84.81 94 GLY A CA 1
ATOM 677 C C . GLY A 1 94 ? 5.641 -6.409 -9.400 1.00 84.81 94 GLY A C 1
ATOM 678 O O . GLY A 1 94 ? 5.580 -6.319 -8.173 1.00 84.81 94 GLY A O 1
ATOM 679 N N . ASP A 1 95 ? 6.789 -6.440 -10.066 1.00 84.69 95 ASP A N 1
ATOM 680 C CA . ASP A 1 95 ? 8.096 -6.187 -9.469 1.00 84.69 95 ASP A CA 1
ATOM 681 C C . ASP A 1 95 ? 8.444 -4.694 -9.588 1.00 84.69 95 ASP A C 1
ATOM 683 O O . ASP A 1 95 ? 8.346 -4.106 -10.671 1.00 84.69 95 ASP A O 1
ATOM 687 N N . ALA A 1 96 ? 8.823 -4.065 -8.473 1.00 77.69 96 ALA A N 1
ATOM 688 C CA . ALA A 1 96 ? 9.092 -2.630 -8.449 1.00 77.69 96 ALA A CA 1
ATOM 689 C C . ALA A 1 96 ? 10.344 -2.269 -9.264 1.00 77.69 96 ALA A C 1
ATOM 691 O O . ALA A 1 96 ? 10.370 -1.223 -9.913 1.00 77.69 96 ALA A O 1
ATOM 692 N N . HIS A 1 97 ? 11.362 -3.134 -9.279 1.00 75.00 97 HIS A N 1
ATOM 693 C CA . HIS A 1 97 ? 12.590 -2.901 -10.036 1.00 75.00 97 HIS A CA 1
ATOM 694 C C . HIS A 1 97 ? 12.317 -2.958 -11.545 1.00 75.00 97 HIS A C 1
ATOM 696 O O . HIS A 1 97 ? 12.725 -2.049 -12.269 1.00 75.00 97 HIS A O 1
ATOM 702 N N . ALA A 1 98 ? 11.551 -3.945 -12.016 1.00 76.25 98 ALA A N 1
ATOM 703 C CA . ALA A 1 98 ? 11.148 -4.038 -13.421 1.00 76.25 98 ALA A CA 1
ATOM 704 C C . ALA A 1 98 ? 10.371 -2.795 -13.898 1.00 76.25 98 ALA A C 1
ATOM 706 O O . ALA A 1 98 ? 10.585 -2.315 -15.012 1.00 76.25 98 ALA A O 1
ATOM 707 N N . MET A 1 99 ? 9.509 -2.232 -13.046 1.00 69.25 99 MET A N 1
ATOM 708 C CA . MET A 1 99 ? 8.741 -1.024 -13.368 1.00 69.25 99 MET A CA 1
ATOM 709 C C . MET A 1 99 ? 9.580 0.253 -13.348 1.00 69.25 99 MET A C 1
ATOM 711 O O . MET A 1 99 ? 9.425 1.085 -14.239 1.00 69.25 99 MET A O 1
ATOM 715 N N . VAL A 1 100 ? 10.513 0.397 -12.403 1.00 67.88 100 VAL A N 1
ATOM 716 C CA . VAL A 1 100 ? 11.480 1.510 -12.414 1.00 67.88 100 VAL A CA 1
ATOM 717 C C . VAL A 1 100 ? 12.350 1.462 -13.673 1.00 67.88 100 VAL A C 1
ATOM 719 O O . VAL A 1 100 ? 12.577 2.501 -14.290 1.00 67.88 100 VAL A O 1
ATOM 722 N N . LEU A 1 101 ? 12.788 0.274 -14.106 1.00 72.06 101 LEU A N 1
ATOM 723 C CA . LEU A 1 101 ? 13.529 0.109 -15.362 1.00 72.06 101 LEU A CA 1
ATOM 724 C C . LEU A 1 101 ? 12.683 0.497 -16.584 1.00 72.06 101 LEU A C 1
ATOM 726 O O . LEU A 1 101 ? 13.174 1.206 -17.463 1.00 72.06 101 LEU A O 1
ATOM 730 N N . ALA A 1 102 ? 11.409 0.093 -16.626 1.00 67.81 102 ALA A N 1
ATOM 731 C CA . ALA A 1 102 ? 10.489 0.479 -17.696 1.00 67.81 102 ALA A CA 1
ATOM 732 C C . ALA A 1 102 ? 10.236 1.999 -17.726 1.00 67.81 102 ALA A C 1
ATOM 734 O O . ALA A 1 102 ? 10.280 2.607 -18.794 1.00 67.81 102 ALA A O 1
ATOM 735 N N . ALA A 1 103 ? 10.053 2.628 -16.561 1.00 61.44 103 ALA A N 1
ATOM 736 C CA . ALA A 1 103 ? 9.862 4.073 -16.432 1.00 61.44 103 ALA A CA 1
ATOM 737 C C . ALA A 1 103 ? 11.135 4.875 -16.774 1.00 61.44 103 ALA A C 1
ATOM 739 O O . ALA A 1 103 ? 11.049 5.949 -17.373 1.00 61.44 103 ALA A O 1
ATOM 740 N N . GLY A 1 104 ? 12.320 4.342 -16.453 1.00 54.06 104 GLY A N 1
ATOM 741 C CA . GLY A 1 104 ? 13.616 4.923 -16.818 1.00 54.06 104 GLY A CA 1
ATOM 742 C C . GLY A 1 104 ? 13.939 4.818 -18.315 1.00 54.06 104 GLY A C 1
ATOM 743 O O . GLY A 1 104 ? 14.603 5.698 -18.864 1.00 54.06 104 GLY A O 1
ATOM 744 N N . GLY A 1 105 ? 13.413 3.799 -19.005 1.00 46.00 105 GLY A N 1
ATOM 745 C CA . GLY A 1 105 ? 13.536 3.641 -20.460 1.00 46.00 105 GLY A CA 1
ATOM 746 C C . GLY A 1 105 ? 12.846 4.753 -21.258 1.00 46.00 105 GLY A C 1
ATOM 747 O O . GLY A 1 105 ? 13.319 5.134 -22.328 1.00 46.00 105 GLY A O 1
ATOM 748 N N . THR A 1 106 ? 11.790 5.350 -20.705 1.00 50.56 106 THR A N 1
ATOM 749 C CA . THR A 1 106 ? 11.089 6.505 -21.291 1.00 50.56 106 THR A CA 1
ATOM 750 C C . THR A 1 106 ? 11.833 7.842 -21.151 1.00 50.56 106 THR A C 1
ATOM 752 O O . THR A 1 106 ? 11.415 8.819 -21.767 1.00 50.56 106 THR A O 1
ATOM 755 N N . GLY A 1 107 ? 12.943 7.905 -20.400 1.00 47.72 107 GLY A N 1
ATOM 756 C CA . GLY A 1 107 ? 13.711 9.139 -20.156 1.00 47.72 107 GLY A CA 1
ATOM 757 C C . GLY A 1 107 ? 15.125 9.195 -20.756 1.00 47.72 107 GLY A C 1
ATOM 758 O O . GLY A 1 107 ? 15.751 10.250 -20.711 1.00 47.72 107 GLY A O 1
ATOM 759 N N . ALA A 1 108 ? 15.647 8.103 -21.326 1.00 44.88 108 ALA A N 1
ATOM 760 C CA . ALA A 1 108 ? 17.050 8.010 -21.766 1.00 44.88 108 ALA A CA 1
ATOM 761 C C . ALA A 1 108 ? 17.231 7.658 -23.260 1.00 44.88 108 ALA A C 1
ATOM 763 O O . ALA A 1 108 ? 18.268 7.134 -23.663 1.00 44.88 108 ALA A O 1
ATOM 764 N N . GLY A 1 109 ? 16.223 7.936 -24.095 1.00 44.16 109 GLY A N 1
ATOM 765 C CA . GLY A 1 109 ? 16.222 7.624 -25.533 1.00 44.16 109 GLY A CA 1
ATOM 766 C C . GLY A 1 109 ? 16.501 8.799 -26.481 1.00 44.16 109 GLY A C 1
ATOM 767 O O . GLY A 1 109 ? 16.362 8.636 -27.689 1.00 44.16 109 GLY A O 1
ATOM 768 N N . GLY A 1 110 ? 16.866 9.982 -25.978 1.00 45.47 110 GLY A N 1
ATOM 769 C CA . GLY A 1 110 ? 17.138 11.167 -26.798 1.00 45.47 110 GLY A CA 1
ATOM 770 C C . GLY A 1 110 ? 18.614 11.547 -26.798 1.00 45.47 110 GLY A C 1
ATOM 771 O O . GLY A 1 110 ? 19.003 12.431 -26.045 1.00 45.47 110 GLY A O 1
ATOM 772 N N . GLY A 1 111 ? 19.441 10.900 -27.628 1.00 47.34 111 GLY A N 1
ATOM 773 C CA . GLY A 1 111 ? 20.799 11.407 -27.873 1.00 47.34 111 GLY A CA 1
ATOM 774 C C . GLY A 1 111 ? 21.891 10.398 -28.224 1.00 47.34 111 GLY A C 1
ATOM 775 O O . GLY A 1 111 ? 22.992 10.514 -27.701 1.00 47.34 111 GLY A O 1
ATOM 776 N N . ARG A 1 112 ? 21.647 9.431 -29.118 1.00 54.16 112 ARG A N 1
ATOM 777 C CA . ARG A 1 112 ? 22.740 8.777 -29.869 1.00 54.16 112 ARG A CA 1
ATOM 778 C C . ARG A 1 112 ? 22.326 8.448 -31.305 1.00 54.16 112 ARG A C 1
ATOM 780 O O . ARG A 1 112 ? 21.887 7.338 -31.579 1.00 54.16 112 ARG A O 1
ATOM 787 N N . ARG A 1 113 ? 22.514 9.413 -32.210 1.00 52.97 113 ARG A N 1
ATOM 788 C CA . ARG A 1 113 ? 22.834 9.245 -33.648 1.00 52.97 113 ARG A CA 1
ATOM 789 C C . ARG A 1 113 ? 23.522 10.544 -34.074 1.00 52.97 113 ARG A C 1
ATOM 791 O O . ARG A 1 113 ? 22.866 11.570 -34.110 1.00 52.97 113 ARG A O 1
ATOM 798 N N . GLY A 1 114 ? 24.843 10.624 -34.072 1.00 43.12 114 GLY A N 1
ATOM 799 C CA . GLY A 1 114 ? 25.771 10.260 -35.150 1.00 43.12 114 GLY A CA 1
ATOM 800 C C . GLY A 1 114 ? 26.867 11.339 -35.057 1.00 43.12 114 GLY A C 1
ATOM 801 O O . GLY A 1 114 ? 26.547 12.490 -34.804 1.00 43.12 114 GLY A O 1
ATOM 802 N N . GLY A 1 115 ? 28.163 11.053 -35.041 1.00 51.03 115 GLY A N 1
ATOM 803 C CA . GLY A 1 115 ? 28.811 10.221 -36.034 1.00 51.03 115 GLY A CA 1
ATOM 804 C C . GLY A 1 115 ? 28.749 10.936 -37.377 1.00 51.03 115 GLY A C 1
ATOM 805 O O . GLY A 1 115 ? 28.096 10.419 -38.269 1.00 51.03 115 GLY A O 1
ATOM 806 N N . ASP A 1 116 ? 29.368 12.113 -37.490 1.00 50.69 116 ASP A N 1
ATOM 807 C CA . ASP A 1 116 ? 29.846 12.572 -38.787 1.00 50.69 116 ASP A CA 1
ATOM 808 C C . ASP A 1 116 ? 31.266 13.102 -38.629 1.00 50.69 116 ASP A C 1
ATOM 810 O O . ASP A 1 116 ? 31.543 14.049 -37.891 1.00 50.69 116 ASP A O 1
ATOM 814 N N . ALA A 1 117 ? 32.167 12.359 -39.255 1.00 44.59 117 ALA A N 1
ATOM 815 C CA . ALA A 1 117 ? 33.530 12.747 -39.514 1.00 44.59 117 ALA A CA 1
ATOM 816 C C . ALA A 1 117 ? 33.541 13.378 -40.904 1.00 44.59 117 ALA A C 1
ATOM 818 O O . ALA A 1 117 ? 33.163 12.713 -41.868 1.00 44.59 117 ALA A O 1
ATOM 819 N N . SER A 1 118 ? 33.986 14.627 -41.001 1.00 54.94 118 SER A N 1
ATOM 820 C CA . SER A 1 118 ? 34.633 15.226 -42.176 1.00 54.94 118 SER A CA 1
ATOM 821 C C . SER A 1 118 ? 35.322 16.515 -41.754 1.00 54.94 118 SER A C 1
ATOM 823 O O . SER A 1 118 ? 34.669 17.317 -41.050 1.00 54.94 118 SER A O 1
#

Secondary structure (DSSP, 8-state):
---TTS----------B-TTS-BEEEEEEEEEETTTTEEEEEEEEEEGGGGGG--TTEEEEEE-TT-EEEPPP--TT----EEEE---EEEEEEEHHHHHHHHHHTTS-S--------

Sequence (118 aa):
MDDPSRPGKRKPGLRRTDAAGQPIVEVPITLSSPILGWTARAKAEIPDAFIADLVPGRLVEFSGADLVVTLAGADPYGGTVSTLRGVTGVASIGDAHAMVLAAGGTGAGGGRRGGDAS

pLDDT: mean 72.29, std 17.19, range [39.5, 91.88]